Protein AF-A0A6A6Y871-F1 (afdb_monomer_lite)

Sequence (113 aa):
MLSKNILLSLAILATSTFAAPTARTDSYYWTVERFTSTCTAATCRYDFNVTGAVGPLNQPSFDAYGCDGESVPGVFEPCATLGIDVLGSVKIKELNLGDKANVFVEFSFEQWV

Radius of gyration: 26.62 Å; chains: 1; bounding box: 40×82×68 Å

pLDDT: mean 75.99, std 12.14, range [40.69, 91.31]

Structure (mmCIF, N/CA/C/O backbone):
data_AF-A0A6A6Y871-F1
#
_entry.id   AF-A0A6A6Y871-F1
#
loop_
_atom_site.group_PDB
_atom_site.id
_atom_site.type_symbol
_atom_site.label_atom_id
_atom_site.label_alt_id
_atom_site.label_comp_id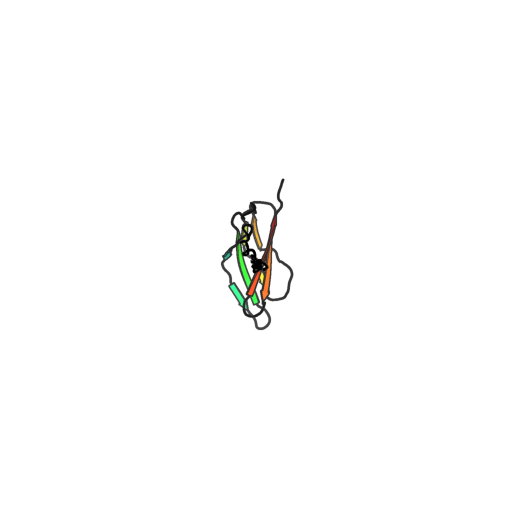
_atom_site.label_asym_id
_atom_site.label_entity_id
_atom_site.label_seq_id
_atom_site.pdbx_PDB_ins_code
_atom_site.Cartn_x
_atom_site.Cartn_y
_atom_site.Cartn_z
_atom_site.occupancy
_atom_site.B_iso_or_equiv
_atom_site.auth_seq_id
_atom_site.auth_comp_id
_atom_site.auth_asym_id
_atom_site.auth_atom_id
_atom_site.pdbx_PDB_model_num
ATOM 1 N N . MET A 1 1 ? 0.070 71.015 49.536 1.00 40.69 1 MET A N 1
ATOM 2 C CA . MET A 1 1 ? -0.322 71.248 48.130 1.00 40.69 1 MET A CA 1
ATOM 3 C C . MET A 1 1 ? -0.180 69.930 47.377 1.00 40.69 1 MET A C 1
ATOM 5 O O . MET A 1 1 ? 0.778 69.215 47.626 1.00 40.69 1 MET A O 1
ATOM 9 N N . LEU A 1 2 ? -1.221 69.618 46.604 1.00 43.91 2 LEU A N 1
ATOM 10 C CA . LEU A 1 2 ? -1.601 68.417 45.842 1.00 43.91 2 LEU A CA 1
ATOM 11 C C . LEU A 1 2 ? -0.659 67.195 45.702 1.00 43.91 2 LEU A C 1
ATOM 13 O O . LEU A 1 2 ? 0.444 67.263 45.171 1.00 43.91 2 LEU A O 1
ATOM 17 N N . SER A 1 3 ? -1.260 66.064 46.089 1.00 42.94 3 SER A N 1
ATOM 18 C CA . SER A 1 3 ? -1.054 64.657 45.719 1.00 42.94 3 SER A CA 1
ATOM 19 C C . SER A 1 3 ? -0.260 64.375 44.430 1.00 42.94 3 SER A C 1
ATOM 21 O O . SER A 1 3 ? -0.651 64.778 43.334 1.00 42.94 3 SER A O 1
ATOM 23 N N . LYS A 1 4 ? 0.820 63.593 44.567 1.00 51.53 4 LYS A N 1
ATOM 24 C CA . LYS A 1 4 ? 1.559 62.943 43.474 1.00 51.53 4 LYS A CA 1
ATOM 25 C C . LYS A 1 4 ? 0.718 61.773 42.949 1.00 51.53 4 LYS A C 1
ATOM 27 O O . LYS A 1 4 ? 0.693 60.703 43.552 1.00 51.53 4 LYS A O 1
ATOM 32 N N . ASN A 1 5 ? 0.016 61.990 41.842 1.00 53.25 5 ASN A N 1
ATOM 33 C CA . ASN A 1 5 ? -0.769 60.960 41.168 1.00 53.25 5 ASN A CA 1
ATOM 34 C C . ASN A 1 5 ? 0.158 59.866 40.612 1.00 53.25 5 ASN A C 1
ATOM 36 O O . ASN A 1 5 ? 0.931 60.102 39.685 1.00 53.25 5 ASN A O 1
ATOM 40 N N . ILE A 1 6 ? 0.086 58.675 41.205 1.00 59.56 6 ILE A N 1
ATOM 41 C CA . ILE A 1 6 ? 0.734 57.454 40.721 1.00 59.56 6 ILE A CA 1
ATOM 42 C C . ILE A 1 6 ? -0.117 56.928 39.560 1.00 59.56 6 ILE A C 1
ATOM 44 O O . ILE A 1 6 ? -1.214 56.416 39.770 1.00 59.56 6 ILE A O 1
ATOM 48 N N . LEU A 1 7 ? 0.370 57.084 38.329 1.00 54.59 7 LEU A N 1
ATOM 49 C CA . LEU A 1 7 ? -0.213 56.452 37.146 1.00 54.59 7 LEU A CA 1
ATOM 50 C C . LEU A 1 7 ? 0.330 55.023 37.051 1.00 54.59 7 LEU A C 1
ATOM 52 O O . LEU A 1 7 ? 1.458 54.801 36.616 1.00 54.59 7 LEU A O 1
ATOM 56 N N . LEU A 1 8 ? -0.467 54.059 37.510 1.00 54.41 8 LEU A N 1
ATOM 57 C CA . LEU A 1 8 ? -0.190 52.634 37.360 1.00 54.41 8 LEU A CA 1
ATOM 58 C C . LEU A 1 8 ? -0.674 52.195 35.967 1.00 54.41 8 LEU A C 1
ATOM 60 O O . LEU A 1 8 ? -1.852 51.910 35.764 1.00 54.41 8 LEU A O 1
ATOM 64 N N . SER A 1 9 ? 0.222 52.202 34.982 1.00 54.69 9 SER A N 1
ATOM 65 C CA . SER A 1 9 ? -0.079 51.734 33.626 1.00 54.69 9 SER A CA 1
ATOM 66 C C . SER A 1 9 ? -0.194 50.206 33.613 1.00 54.69 9 SER A C 1
ATOM 68 O O . SER A 1 9 ? 0.808 49.501 33.722 1.00 54.69 9 SER A O 1
ATOM 70 N N . LEU A 1 10 ? -1.419 49.691 33.486 1.00 53.59 10 LEU A N 1
ATOM 71 C CA . LEU A 1 10 ? -1.704 48.269 33.281 1.00 53.59 10 LEU A CA 1
ATOM 72 C C . LEU A 1 10 ? -1.265 47.863 31.862 1.00 53.59 10 LEU A C 1
ATOM 74 O O . LEU A 1 10 ? -1.969 48.112 30.885 1.00 53.59 10 LEU A O 1
ATOM 78 N N . ALA A 1 11 ? -0.090 47.247 31.739 1.00 60.06 11 ALA A N 1
ATOM 79 C CA . ALA A 1 11 ? 0.328 46.583 30.510 1.00 60.06 11 ALA A CA 1
ATOM 80 C C . ALA A 1 11 ? -0.380 45.222 30.416 1.00 60.06 11 ALA A C 1
ATOM 82 O O . ALA A 1 11 ? -0.011 44.267 31.097 1.00 60.06 11 ALA A O 1
ATOM 83 N N . ILE A 1 12 ? -1.425 45.141 29.593 1.00 61.88 12 ILE A N 1
ATOM 84 C CA . ILE A 1 12 ? -2.108 43.883 29.277 1.00 61.88 12 ILE A CA 1
ATOM 85 C C . ILE A 1 12 ? -1.212 43.127 28.287 1.00 61.88 12 ILE A C 1
ATOM 87 O O . ILE A 1 12 ? -1.181 43.451 27.100 1.00 61.88 12 ILE A O 1
ATOM 91 N N . LEU A 1 13 ? -0.447 42.144 28.771 1.00 56.78 13 LEU A N 1
ATOM 92 C CA . LEU A 1 13 ? 0.238 41.186 27.903 1.00 56.78 13 LEU A CA 1
ATOM 93 C C . LEU A 1 13 ? -0.825 40.312 27.226 1.00 56.78 13 LEU A C 1
ATOM 95 O O . LEU A 1 13 ? -1.386 39.410 27.844 1.00 56.78 13 LEU A O 1
ATOM 99 N N . ALA A 1 14 ? -1.095 40.569 25.949 1.00 61.25 14 ALA A N 1
ATOM 100 C CA . ALA A 1 14 ? -1.820 39.633 25.105 1.00 61.25 14 ALA A CA 1
ATOM 101 C C . ALA A 1 14 ? -0.895 38.444 24.801 1.00 61.25 14 ALA A C 1
ATOM 103 O O . ALA A 1 14 ? -0.091 38.489 23.873 1.00 61.25 14 ALA A O 1
ATOM 104 N N . THR A 1 15 ? -0.963 37.384 25.606 1.00 62.69 15 THR A N 1
ATOM 105 C CA . THR A 1 15 ? -0.325 36.109 25.264 1.00 62.69 15 THR A CA 1
ATOM 106 C C . THR A 1 15 ? -1.176 35.426 24.203 1.00 62.69 15 THR A C 1
ATOM 108 O O . THR A 1 15 ? -2.209 34.834 24.513 1.00 62.69 15 THR A O 1
ATOM 111 N N . SER A 1 16 ? -0.764 35.528 22.942 1.00 62.25 16 SER A N 1
ATOM 112 C CA . SER A 1 16 ? -1.294 34.707 21.858 1.00 62.25 16 SER A CA 1
ATOM 113 C C . SER A 1 16 ? -0.878 33.253 22.086 1.00 62.25 16 SER A C 1
ATOM 115 O O . SER A 1 16 ? 0.214 32.822 21.723 1.00 62.25 16 SER A O 1
ATOM 117 N N . THR A 1 17 ? -1.748 32.482 22.730 1.00 61.72 17 THR A N 1
ATOM 118 C CA . THR A 1 17 ? -1.625 31.028 22.807 1.00 61.72 17 THR A CA 1
ATOM 119 C C . THR A 1 17 ? -1.959 30.441 21.441 1.00 61.72 17 THR A C 1
ATOM 121 O O . THR A 1 17 ? -3.121 30.270 21.079 1.00 61.72 17 THR A O 1
ATOM 124 N N . PHE A 1 18 ? -0.927 30.138 20.655 1.00 66.38 18 PHE A N 1
ATOM 125 C CA . PHE A 1 18 ? -1.084 29.272 19.492 1.00 66.38 18 PHE A CA 1
ATOM 126 C C . PHE A 1 18 ? -1.484 27.883 19.993 1.00 66.38 18 PHE A C 1
ATOM 128 O O . PHE A 1 18 ? -0.767 27.276 20.791 1.00 66.38 18 PHE A O 1
ATOM 135 N N . ALA A 1 19 ? -2.649 27.397 19.567 1.00 67.75 19 ALA A N 1
ATOM 136 C CA . ALA A 1 19 ? -3.057 26.029 19.841 1.00 67.75 19 ALA A CA 1
ATOM 137 C C . ALA A 1 19 ? -2.022 25.076 19.226 1.00 67.75 19 ALA A C 1
ATOM 139 O O . ALA A 1 19 ? -1.695 25.187 18.042 1.00 67.75 19 ALA A O 1
ATOM 140 N N . ALA A 1 20 ? -1.487 24.161 20.034 1.00 71.38 20 ALA A N 1
ATOM 141 C CA . ALA A 1 20 ? -0.612 23.115 19.529 1.00 71.38 20 ALA A CA 1
ATOM 142 C C . ALA A 1 20 ? -1.404 22.220 18.557 1.00 71.38 20 ALA A C 1
ATOM 144 O O . ALA A 1 20 ? -2.574 21.921 18.828 1.00 71.38 20 ALA A O 1
ATOM 145 N N . PRO A 1 21 ? -0.804 21.784 17.434 1.00 64.81 21 PRO A N 1
ATOM 146 C CA . PRO A 1 21 ? -1.465 20.863 16.523 1.00 64.81 21 PRO A CA 1
ATOM 147 C C . PRO A 1 21 ? -1.864 19.599 17.290 1.00 64.81 21 PRO A C 1
ATOM 149 O O . PRO A 1 21 ? -1.034 18.943 17.918 1.00 64.81 21 PRO A O 1
ATOM 152 N N . THR A 1 22 ? -3.156 19.283 17.273 1.00 66.88 22 THR A N 1
ATOM 153 C CA . THR A 1 22 ? -3.672 18.046 17.861 1.00 66.88 22 THR A CA 1
ATOM 154 C C . THR A 1 22 ? -3.379 16.909 16.889 1.00 66.88 22 THR A C 1
ATOM 156 O O . THR A 1 22 ? -3.666 17.028 15.698 1.00 66.88 22 THR A O 1
ATOM 159 N N . ALA A 1 23 ? -2.783 15.818 17.372 1.00 64.81 23 ALA A N 1
ATOM 160 C CA . ALA A 1 23 ? -2.567 14.633 16.550 1.00 64.81 23 ALA A CA 1
ATOM 161 C C . ALA A 1 23 ? -3.923 14.088 16.066 1.00 64.81 23 ALA A C 1
ATOM 163 O O . ALA A 1 23 ? -4.832 13.897 16.873 1.00 64.81 23 ALA A O 1
ATOM 164 N N . ARG A 1 24 ? -4.063 13.838 14.756 1.00 64.19 24 ARG A N 1
ATOM 165 C CA . ARG A 1 24 ? -5.250 13.177 14.191 1.00 64.19 24 ARG A CA 1
ATOM 166 C C . ARG A 1 24 ? -5.338 11.754 14.731 1.00 64.19 24 ARG A C 1
ATOM 168 O O . ARG A 1 24 ? -4.583 10.879 14.303 1.00 64.19 24 ARG A O 1
ATOM 175 N N . THR A 1 25 ? -6.263 11.522 15.655 1.00 67.69 25 THR A N 1
ATOM 176 C CA . THR A 1 25 ? -6.563 10.191 16.204 1.00 67.69 25 THR A CA 1
ATOM 177 C C . THR A 1 25 ? -7.320 9.299 15.217 1.00 67.69 25 THR A C 1
ATOM 179 O O . THR A 1 25 ? -7.492 8.116 15.474 1.00 67.69 25 THR A O 1
ATOM 182 N N . ASP A 1 26 ? -7.764 9.849 14.088 1.00 78.38 26 ASP A N 1
ATOM 183 C CA . ASP A 1 26 ? -8.485 9.170 13.008 1.00 78.38 26 ASP A CA 1
ATOM 184 C C . ASP A 1 26 ? 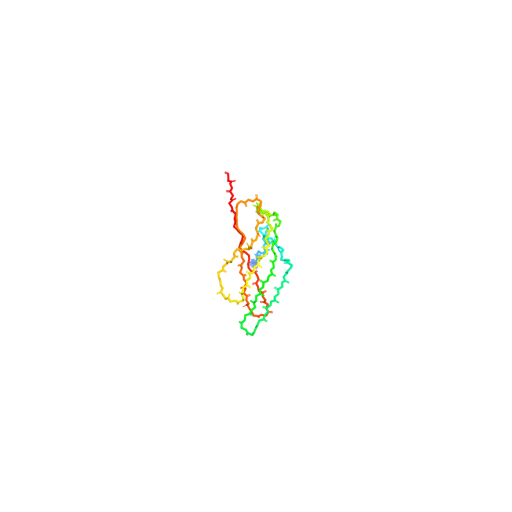-7.570 8.723 11.854 1.00 78.38 26 ASP A C 1
ATOM 186 O O . ASP A 1 26 ? -8.054 8.304 10.803 1.00 78.38 26 ASP A O 1
ATOM 190 N N . SER A 1 27 ? -6.247 8.809 12.027 1.00 82.88 27 SER A N 1
ATOM 191 C CA . SER A 1 27 ? -5.289 8.368 11.011 1.00 82.88 27 SER A CA 1
ATOM 192 C C . SER A 1 27 ? -5.348 6.847 10.854 1.00 82.88 27 SER A C 1
ATOM 194 O O . SER A 1 27 ? -5.034 6.112 11.790 1.00 82.88 27 SER A O 1
ATOM 196 N N . TYR A 1 28 ? -5.743 6.375 9.671 1.00 83.94 28 TYR A N 1
ATOM 197 C CA . TYR A 1 28 ? -5.783 4.953 9.350 1.00 83.94 28 TYR A CA 1
ATOM 198 C C . TYR A 1 28 ? -4.487 4.524 8.653 1.00 83.94 28 TYR A C 1
ATOM 200 O O . TYR A 1 28 ? -4.147 5.046 7.590 1.00 83.94 28 TYR A O 1
ATOM 208 N N . TYR A 1 29 ? -3.760 3.592 9.270 1.00 87.00 29 TYR A N 1
ATOM 209 C CA . TYR A 1 29 ? -2.481 3.088 8.774 1.00 87.00 29 TYR A CA 1
ATOM 210 C C . TYR A 1 29 ? -2.647 1.720 8.112 1.00 87.00 29 TYR A C 1
ATOM 212 O O . TYR A 1 29 ? -3.388 0.867 8.594 1.00 87.00 29 TYR A O 1
ATOM 220 N N . TRP A 1 30 ? -1.904 1.518 7.032 1.00 88.69 30 TRP A N 1
ATOM 221 C CA . TRP A 1 30 ? -1.828 0.287 6.252 1.00 88.69 30 TRP A CA 1
ATOM 222 C C . TRP A 1 30 ? -0.361 -0.031 5.959 1.00 88.69 30 TRP A C 1
ATOM 224 O O . TRP A 1 30 ? 0.512 0.836 6.060 1.00 88.69 30 TRP A O 1
ATOM 234 N N . THR A 1 31 ? -0.094 -1.283 5.612 1.00 90.81 31 THR A N 1
ATOM 235 C CA . THR A 1 31 ? 1.245 -1.801 5.340 1.00 90.81 31 THR A CA 1
ATOM 236 C C . THR A 1 31 ? 1.374 -2.128 3.862 1.00 90.81 31 THR A C 1
ATOM 238 O O . THR A 1 31 ? 0.473 -2.724 3.276 1.00 90.81 31 THR A O 1
ATOM 241 N N . VAL A 1 32 ? 2.507 -1.751 3.266 1.00 88.25 32 VAL A N 1
ATOM 242 C CA . VAL A 1 32 ? 2.906 -2.205 1.930 1.00 88.25 32 VAL A CA 1
ATOM 243 C C . VAL A 1 32 ? 3.937 -3.300 2.076 1.00 88.25 32 VAL A C 1
ATOM 245 O O . VAL A 1 32 ? 4.969 -3.109 2.719 1.00 88.25 32 VAL A O 1
ATOM 248 N N . GLU A 1 33 ? 3.680 -4.428 1.435 1.00 90.81 33 GLU A N 1
ATOM 249 C CA . GLU A 1 33 ? 4.551 -5.591 1.487 1.00 90.81 33 GLU A CA 1
ATOM 250 C C . GLU A 1 33 ? 4.914 -6.071 0.089 1.00 90.81 33 GLU A C 1
ATOM 252 O O . GLU A 1 33 ? 4.202 -5.828 -0.884 1.00 90.81 33 GLU A O 1
ATOM 257 N N . ARG A 1 34 ? 6.034 -6.800 0.006 1.00 89.00 34 ARG A N 1
ATOM 258 C CA . ARG A 1 34 ? 6.513 -7.442 -1.230 1.00 89.00 34 ARG A CA 1
ATOM 259 C C . ARG A 1 34 ? 6.620 -6.482 -2.419 1.00 89.00 34 ARG A C 1
ATOM 261 O O . ARG A 1 34 ? 6.420 -6.893 -3.555 1.00 89.00 34 ARG A O 1
ATOM 268 N N . PHE A 1 35 ? 6.954 -5.224 -2.144 1.00 86.56 35 PHE A N 1
ATOM 269 C CA . PHE A 1 35 ? 7.143 -4.217 -3.175 1.00 86.56 35 PHE A CA 1
ATOM 270 C C . PHE A 1 35 ? 8.308 -4.590 -4.092 1.00 86.56 35 PHE A C 1
ATOM 272 O O . PHE A 1 35 ? 9.437 -4.788 -3.636 1.00 86.56 35 PHE A O 1
ATOM 279 N N . THR A 1 36 ? 8.030 -4.641 -5.387 1.00 86.94 36 THR A N 1
ATOM 280 C CA . THR A 1 36 ? 9.019 -4.799 -6.449 1.00 86.94 36 THR A CA 1
ATOM 281 C C . THR A 1 36 ? 8.785 -3.754 -7.528 1.00 86.94 36 THR A C 1
ATOM 283 O O . THR A 1 36 ? 7.668 -3.273 -7.712 1.00 86.94 36 THR A O 1
ATOM 286 N N . SER A 1 37 ? 9.857 -3.374 -8.219 1.00 84.69 37 SER A N 1
ATOM 287 C CA . SER A 1 37 ? 9.800 -2.426 -9.323 1.00 84.69 37 SER A CA 1
ATOM 288 C C . SER A 1 37 ? 10.621 -2.927 -10.504 1.00 84.69 37 SER A C 1
ATOM 290 O O . SER A 1 37 ? 11.755 -3.385 -10.355 1.00 84.69 37 SER A O 1
ATOM 292 N N . THR A 1 38 ? 10.043 -2.818 -11.695 1.00 86.25 38 THR A N 1
ATOM 293 C CA . THR A 1 38 ? 10.702 -3.107 -12.967 1.00 86.25 38 THR A CA 1
ATOM 294 C C . THR A 1 38 ? 10.646 -1.860 -13.833 1.00 86.25 38 THR A C 1
ATOM 296 O O . THR A 1 38 ? 9.595 -1.497 -14.357 1.00 86.25 38 THR A O 1
ATOM 299 N N . CYS A 1 39 ? 11.788 -1.192 -13.981 1.00 83.06 39 CYS A N 1
ATOM 300 C CA . CYS A 1 39 ? 11.896 0.059 -14.722 1.00 83.06 39 CYS A CA 1
ATOM 301 C C . CYS A 1 39 ? 12.549 -0.127 -16.092 1.00 83.06 39 CYS A C 1
ATOM 303 O O . CYS A 1 39 ? 13.565 -0.804 -16.240 1.00 83.06 39 CYS A O 1
ATOM 305 N N . THR A 1 40 ? 11.980 0.545 -17.084 1.00 84.25 40 THR A N 1
ATOM 306 C CA . THR A 1 40 ? 12.561 0.790 -18.405 1.00 84.25 40 THR A CA 1
ATOM 307 C C . THR A 1 40 ? 12.972 2.260 -18.517 1.00 84.25 40 THR A C 1
ATOM 309 O O . THR A 1 40 ? 12.735 3.053 -17.610 1.00 84.25 40 THR A O 1
ATOM 312 N N . ALA A 1 41 ? 13.552 2.658 -19.653 1.00 79.38 41 ALA A N 1
ATOM 313 C CA . ALA A 1 41 ? 13.885 4.060 -19.913 1.00 79.38 41 ALA A CA 1
ATOM 314 C C . ALA A 1 41 ? 12.658 4.998 -19.969 1.00 79.38 41 ALA A C 1
ATOM 316 O O . ALA A 1 41 ? 12.832 6.210 -19.884 1.00 79.38 41 ALA A O 1
ATOM 317 N N . ALA A 1 42 ? 11.443 4.459 -20.138 1.00 77.88 42 ALA A N 1
ATOM 318 C CA . ALA A 1 42 ? 10.221 5.245 -20.324 1.00 77.88 42 ALA A CA 1
ATOM 319 C C . ALA A 1 42 ? 9.221 5.129 -19.162 1.00 77.88 42 ALA A C 1
ATOM 321 O O . ALA A 1 42 ? 8.491 6.078 -18.899 1.00 77.88 42 ALA A O 1
ATOM 322 N N . THR A 1 43 ? 9.164 3.979 -18.488 1.00 77.50 43 THR A N 1
ATOM 323 C CA . THR A 1 43 ? 8.197 3.714 -17.412 1.00 77.50 43 THR A CA 1
ATOM 324 C C . THR A 1 43 ? 8.733 2.681 -16.429 1.00 77.50 43 THR A C 1
ATOM 326 O O . THR A 1 43 ? 9.539 1.822 -16.798 1.00 77.50 43 THR A O 1
ATOM 329 N N . CYS A 1 44 ? 8.250 2.742 -15.199 1.00 80.31 44 CYS A N 1
ATOM 330 C CA . CYS A 1 44 ? 8.362 1.715 -14.185 1.00 80.31 44 CYS A CA 1
ATOM 331 C C . CYS A 1 44 ? 7.011 1.038 -13.970 1.00 80.31 44 CYS A C 1
ATOM 333 O O . CYS A 1 44 ? 5.983 1.709 -13.876 1.00 80.31 44 CYS A O 1
ATOM 335 N N . ARG A 1 45 ? 7.052 -0.288 -13.861 1.00 80.06 45 ARG A N 1
ATOM 336 C CA . ARG A 1 45 ? 5.963 -1.114 -13.351 1.00 80.06 45 ARG A CA 1
ATOM 337 C C . ARG A 1 45 ? 6.276 -1.522 -11.922 1.00 80.06 45 ARG A C 1
ATOM 339 O O . ARG A 1 45 ? 7.433 -1.821 -11.615 1.00 80.06 45 ARG A O 1
ATOM 346 N N . TYR A 1 46 ? 5.258 -1.542 -11.081 1.00 82.38 46 TYR A N 1
ATOM 347 C CA . TYR A 1 46 ? 5.381 -1.876 -9.672 1.00 82.38 46 TYR A CA 1
ATOM 348 C C . TYR A 1 46 ? 4.395 -2.961 -9.310 1.00 82.38 46 TYR A C 1
ATOM 350 O O . TYR A 1 46 ? 3.254 -2.909 -9.753 1.00 82.38 46 TYR A O 1
ATOM 358 N N . ASP A 1 47 ? 4.831 -3.877 -8.458 1.00 85.56 47 ASP A N 1
ATOM 359 C CA . ASP A 1 47 ? 4.007 -4.958 -7.935 1.00 85.56 47 ASP A CA 1
ATOM 360 C C . ASP A 1 47 ? 4.173 -4.991 -6.420 1.00 85.56 47 ASP A C 1
ATOM 362 O O . ASP A 1 47 ? 5.297 -4.974 -5.907 1.00 85.56 47 ASP A O 1
ATOM 366 N N . PHE A 1 48 ? 3.062 -5.005 -5.694 1.00 88.19 48 PHE A N 1
ATOM 367 C CA . PHE A 1 48 ? 3.059 -5.001 -4.237 1.00 88.19 48 PHE A CA 1
ATOM 368 C C . PHE A 1 48 ? 1.760 -5.580 -3.676 1.00 88.19 48 PHE A C 1
ATOM 370 O O . PHE A 1 48 ? 0.795 -5.852 -4.389 1.00 88.19 48 PHE A O 1
ATOM 377 N N . ASN A 1 49 ? 1.747 -5.765 -2.362 1.00 90.94 49 ASN A N 1
ATOM 378 C CA . ASN A 1 49 ? 0.564 -6.115 -1.595 1.00 90.94 49 ASN A CA 1
ATOM 379 C C . ASN A 1 49 ? 0.274 -5.011 -0.582 1.00 90.94 49 ASN A C 1
ATOM 381 O O . ASN A 1 49 ? 1.198 -4.338 -0.114 1.00 90.94 49 ASN A O 1
ATOM 385 N N . VAL A 1 50 ? -0.995 -4.858 -0.218 1.00 90.00 50 VAL A N 1
ATOM 386 C CA . VAL A 1 50 ? -1.428 -3.891 0.791 1.00 90.00 50 VAL A CA 1
ATOM 387 C C . VAL A 1 50 ? -2.280 -4.586 1.835 1.00 90.00 50 VAL A C 1
ATOM 389 O O . VAL A 1 50 ? -3.246 -5.256 1.485 1.00 90.00 50 VAL A O 1
ATOM 392 N N . THR A 1 51 ? -1.957 -4.395 3.108 1.00 91.31 51 THR A N 1
ATOM 393 C CA . THR A 1 51 ? -2.753 -4.925 4.219 1.00 91.31 51 THR A CA 1
ATOM 394 C C . THR A 1 51 ? -3.140 -3.807 5.180 1.00 91.31 51 THR A C 1
ATOM 396 O O . THR A 1 51 ? -2.360 -2.890 5.449 1.00 91.31 51 THR A O 1
ATOM 399 N N . GLY A 1 52 ? -4.366 -3.853 5.688 1.00 89.81 52 GLY A N 1
ATOM 400 C CA . GLY A 1 52 ? -4.894 -2.917 6.676 1.00 89.81 52 GLY A CA 1
ATOM 401 C C . GLY A 1 52 ? -5.527 -3.678 7.833 1.00 89.81 52 GLY A C 1
ATOM 402 O O . GLY A 1 52 ? -6.338 -4.574 7.618 1.00 89.81 52 GLY A O 1
ATOM 403 N N . ALA A 1 53 ? -5.155 -3.332 9.066 1.00 90.81 53 ALA A N 1
ATOM 404 C CA . ALA A 1 53 ? -5.844 -3.822 10.263 1.00 90.81 53 ALA A CA 1
ATOM 405 C C . ALA A 1 53 ? -7.159 -3.055 10.479 1.00 90.81 53 ALA A C 1
ATOM 407 O O . ALA A 1 53 ? -7.430 -2.096 9.776 1.00 90.81 53 ALA A O 1
ATOM 408 N N . VAL A 1 54 ? -7.970 -3.408 11.477 1.00 90.00 54 VAL A N 1
ATOM 409 C CA . VAL A 1 54 ? -9.158 -2.598 11.807 1.00 90.00 54 VAL A CA 1
ATOM 410 C C . VAL A 1 54 ? -8.749 -1.155 12.135 1.00 90.00 54 VAL A C 1
ATOM 412 O O . VAL A 1 54 ? -7.867 -0.916 12.964 1.00 90.00 54 VAL A O 1
ATOM 415 N N . GLY A 1 55 ? -9.383 -0.193 11.464 1.00 88.12 55 GLY A N 1
ATOM 416 C CA . GLY A 1 55 ? -9.057 1.224 11.590 1.00 88.12 55 GLY A CA 1
ATOM 417 C C . GLY A 1 55 ? -9.647 1.891 12.842 1.00 88.12 55 GLY A C 1
ATOM 418 O O . GLY A 1 55 ? -10.550 1.351 13.484 1.00 88.12 55 GLY A O 1
ATOM 419 N N . PRO A 1 56 ? -9.181 3.106 13.192 1.00 87.94 56 PRO A N 1
ATOM 420 C CA . PRO A 1 56 ? -9.588 3.811 14.413 1.00 87.94 56 PRO A CA 1
ATOM 421 C C . PRO A 1 56 ? -11.071 4.219 14.450 1.00 87.94 56 PRO A C 1
ATOM 423 O O . PRO A 1 56 ? -11.582 4.560 15.514 1.00 87.94 56 PRO A O 1
ATOM 426 N N . LEU A 1 57 ? -11.768 4.192 13.311 1.00 87.19 57 LEU A N 1
ATOM 427 C CA . LEU A 1 57 ? -13.205 4.457 13.191 1.00 87.19 57 LEU A CA 1
ATOM 428 C C . LEU A 1 57 ? -13.983 3.183 12.816 1.00 87.19 57 LEU A C 1
ATOM 430 O O . LEU A 1 57 ? -15.024 3.266 12.166 1.00 87.19 57 LEU A O 1
ATOM 434 N N . ASN A 1 58 ? -13.473 2.009 13.207 1.00 85.56 58 ASN A N 1
ATOM 435 C CA . ASN A 1 58 ? -14.023 0.694 12.862 1.00 85.56 58 ASN A CA 1
ATOM 436 C C . ASN A 1 58 ? -14.066 0.430 11.349 1.00 85.56 58 ASN A C 1
ATOM 438 O O . ASN A 1 58 ? -14.957 -0.262 10.854 1.00 85.56 58 ASN A O 1
ATOM 442 N N . GLN A 1 59 ? -13.113 0.989 10.598 1.00 88.62 59 GLN A N 1
ATOM 443 C CA . GLN A 1 59 ? -12.901 0.554 9.223 1.00 88.62 59 GLN A CA 1
ATOM 444 C C . GLN A 1 59 ? -12.500 -0.931 9.230 1.00 88.62 59 GLN A C 1
ATOM 446 O O . GLN A 1 59 ? -11.711 -1.326 10.091 1.00 88.62 59 GLN A O 1
ATOM 451 N N . PRO A 1 60 ? -13.019 -1.748 8.304 1.00 87.44 60 PRO A N 1
ATOM 452 C CA . PRO A 1 60 ? -12.720 -3.170 8.267 1.00 87.44 60 PRO A CA 1
ATOM 453 C C . PRO A 1 60 ? -11.258 -3.419 7.905 1.00 87.44 60 PRO A C 1
ATOM 455 O O . PRO A 1 60 ? -10.642 -2.628 7.179 1.00 87.44 60 PRO A O 1
ATOM 458 N N . SER A 1 61 ? -10.728 -4.539 8.394 1.00 90.25 61 SER A N 1
ATOM 459 C CA . SER A 1 61 ? -9.458 -5.064 7.910 1.00 90.25 61 SER A CA 1
ATOM 460 C C . SER A 1 61 ? -9.569 -5.494 6.451 1.00 90.25 61 SER A C 1
ATOM 462 O O . SER A 1 61 ? -10.648 -5.834 5.949 1.00 90.25 61 SER A O 1
ATOM 464 N N . PHE A 1 62 ? -8.433 -5.456 5.764 1.00 89.00 62 PHE A N 1
ATOM 465 C CA . PHE A 1 62 ? -8.328 -5.945 4.403 1.00 89.00 62 PHE A CA 1
ATOM 466 C C . PHE A 1 62 ? -6.928 -6.467 4.090 1.00 89.00 62 PHE A C 1
ATOM 468 O O . PHE A 1 62 ? -5.927 -5.957 4.592 1.00 89.00 62 PHE A O 1
ATOM 475 N N . ASP A 1 63 ? -6.883 -7.412 3.162 1.00 90.31 63 ASP A N 1
ATOM 476 C CA . ASP A 1 63 ? -5.699 -7.908 2.486 1.00 90.31 63 ASP A CA 1
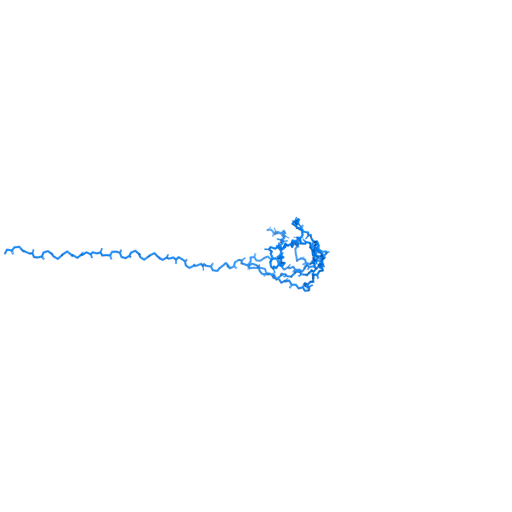ATOM 477 C C . ASP A 1 63 ? -5.906 -7.768 0.974 1.00 90.31 63 ASP A C 1
ATOM 479 O O . ASP A 1 63 ? -6.844 -8.322 0.400 1.00 90.31 63 ASP A O 1
ATOM 483 N N . ALA A 1 64 ? -5.034 -7.023 0.307 1.00 89.25 64 ALA A N 1
ATOM 484 C CA . ALA A 1 64 ? -5.060 -6.825 -1.134 1.00 89.25 64 ALA A CA 1
ATOM 485 C C . ALA A 1 64 ? -3.765 -7.354 -1.759 1.00 89.25 64 ALA A C 1
ATOM 487 O O . ALA A 1 64 ? -2.662 -6.933 -1.397 1.00 89.25 64 ALA A O 1
ATOM 488 N N . TYR A 1 65 ? -3.905 -8.287 -2.701 1.00 89.31 65 TYR A N 1
ATOM 489 C CA . TYR A 1 65 ? -2.788 -8.963 -3.359 1.00 89.31 65 TYR A CA 1
ATOM 490 C C . TYR A 1 65 ? -2.794 -8.738 -4.863 1.00 89.31 65 TYR A C 1
ATOM 492 O O . TYR A 1 65 ? -3.854 -8.582 -5.474 1.00 89.31 65 TYR A O 1
ATOM 500 N N . GLY A 1 66 ? -1.599 -8.788 -5.456 1.00 83.56 66 GLY A N 1
ATOM 501 C CA . GLY A 1 66 ? -1.431 -8.543 -6.887 1.00 83.56 66 GLY A CA 1
ATOM 502 C C . GLY A 1 66 ? -1.890 -7.135 -7.242 1.00 83.56 66 GLY A C 1
ATOM 503 O O . GLY A 1 66 ? -2.673 -6.957 -8.168 1.00 83.56 66 GLY A O 1
ATOM 504 N N . CYS A 1 67 ? -1.495 -6.164 -6.420 1.00 85.38 67 CYS A N 1
ATOM 505 C CA . CYS A 1 67 ? -1.664 -4.762 -6.734 1.00 85.38 67 CYS A CA 1
ATOM 506 C C . CYS A 1 67 ? -0.527 -4.372 -7.676 1.00 85.38 67 CYS A C 1
ATOM 508 O O . CYS A 1 67 ? 0.641 -4.516 -7.303 1.00 85.38 67 CYS A O 1
ATOM 510 N N . ASP A 1 68 ? -0.859 -3.879 -8.863 1.00 80.75 68 ASP A N 1
ATOM 511 C CA . ASP A 1 68 ? 0.127 -3.368 -9.801 1.00 80.75 68 ASP A CA 1
ATOM 512 C C . ASP A 1 68 ? -0.217 -1.967 -10.295 1.00 80.75 68 ASP A C 1
ATOM 514 O O . ASP A 1 68 ? -1.370 -1.542 -10.288 1.00 80.75 68 ASP A O 1
ATOM 518 N N . GLY A 1 69 ? 0.822 -1.210 -10.631 1.00 74.94 69 GLY A N 1
ATOM 519 C CA . GLY A 1 69 ? 0.691 0.157 -11.113 1.00 74.94 69 GLY A CA 1
ATOM 520 C C . GLY A 1 69 ? 1.850 0.547 -12.016 1.00 74.94 69 GLY A C 1
ATOM 521 O O . GLY A 1 69 ? 2.931 -0.049 -11.970 1.00 7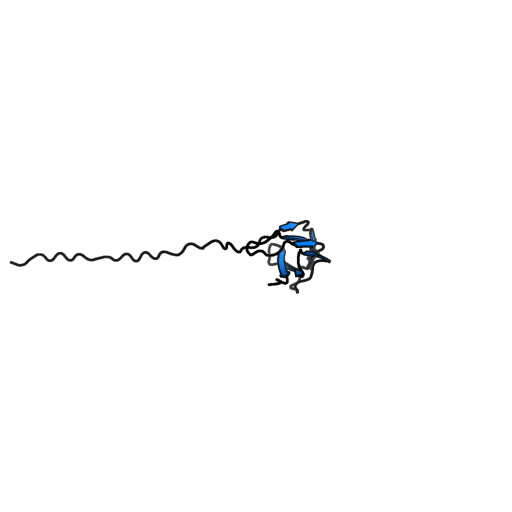4.94 69 GLY A O 1
ATOM 522 N N . GLU A 1 70 ? 1.624 1.565 -12.837 1.00 70.31 70 GLU A N 1
ATOM 523 C CA . GLU A 1 70 ? 2.641 2.144 -13.708 1.00 70.31 70 GLU A CA 1
ATOM 524 C C . GLU A 1 70 ? 2.920 3.594 -13.315 1.00 70.31 70 GLU A C 1
ATOM 526 O O . GLU A 1 70 ? 2.008 4.339 -12.967 1.00 70.31 70 GLU A O 1
ATOM 531 N N . SER A 1 71 ? 4.171 4.032 -13.477 1.00 65.31 71 SER A N 1
ATOM 532 C CA . SER A 1 71 ? 4.616 5.405 -13.166 1.00 65.31 71 SER A CA 1
ATOM 533 C C . SER A 1 71 ? 3.989 6.520 -14.024 1.00 65.31 71 SER A C 1
ATOM 535 O O . SER A 1 71 ? 4.385 7.685 -13.930 1.00 65.31 71 SER A O 1
ATOM 537 N N . VAL A 1 72 ? 3.031 6.179 -14.885 1.00 66.12 72 VAL A N 1
ATOM 538 C CA . VAL A 1 72 ? 2.299 7.112 -15.742 1.00 66.12 72 VAL A CA 1
ATOM 539 C C . VAL A 1 72 ? 1.136 7.706 -14.933 1.00 66.12 72 VAL A C 1
ATOM 541 O O . VAL A 1 72 ? 0.456 6.969 -14.225 1.00 66.12 72 VAL A O 1
ATOM 544 N N . PRO A 1 73 ? 0.850 9.021 -15.008 1.00 59.66 73 PRO A N 1
ATOM 545 C CA . PRO A 1 73 ? -0.290 9.604 -14.304 1.00 59.66 73 PRO A CA 1
ATOM 546 C C . PRO A 1 73 ? -1.609 8.967 -14.765 1.00 59.66 73 PRO A C 1
ATOM 548 O O . PRO A 1 73 ? -2.104 9.264 -15.851 1.00 59.66 73 PRO A O 1
ATOM 551 N N . GLY A 1 74 ? -2.158 8.085 -13.927 1.00 65.00 74 GLY A N 1
ATOM 552 C CA . GLY A 1 74 ? -3.286 7.223 -14.276 1.00 65.00 74 GLY A CA 1
ATOM 553 C C . GLY A 1 74 ? -4.453 7.234 -13.288 1.00 65.00 74 GLY A C 1
ATOM 554 O O . GLY A 1 74 ? -4.524 8.038 -12.350 1.00 65.00 74 GLY A O 1
ATOM 555 N N . VAL A 1 75 ? -5.397 6.334 -13.557 1.00 74.94 75 VAL A N 1
ATOM 556 C CA . VAL A 1 75 ? -6.595 6.058 -12.753 1.00 74.94 75 VAL A CA 1
ATOM 557 C C . VAL A 1 75 ? -6.233 5.057 -11.651 1.00 74.94 75 VAL A C 1
ATOM 559 O O . VAL A 1 75 ? -5.249 4.338 -11.764 1.00 74.94 75 VAL A O 1
ATOM 562 N N . PHE A 1 76 ? -7.001 5.035 -10.564 1.00 81.62 76 PHE A N 1
ATOM 563 C CA . PHE A 1 76 ? -6.878 3.988 -9.554 1.00 81.62 76 PHE A CA 1
ATOM 564 C C . PHE A 1 76 ? -7.307 2.629 -10.122 1.00 81.62 76 PHE A C 1
ATOM 566 O O . PHE A 1 76 ? -8.433 2.500 -10.610 1.00 81.62 76 PHE A O 1
ATOM 573 N N . GLU A 1 77 ? -6.450 1.620 -10.001 1.00 81.38 77 GLU A N 1
ATOM 574 C CA . GLU A 1 77 ? -6.696 0.264 -10.500 1.00 81.38 77 GLU A CA 1
ATOM 575 C C . GLU A 1 77 ? -6.939 -0.713 -9.341 1.00 81.38 77 GLU A C 1
ATOM 577 O O . GLU A 1 77 ? -6.311 -0.587 -8.286 1.00 81.38 77 GLU A O 1
ATOM 582 N N . PRO A 1 78 ? -7.895 -1.652 -9.473 1.00 82.00 78 PRO A N 1
ATOM 583 C CA . PRO A 1 78 ? -8.167 -2.631 -8.428 1.00 82.00 78 PRO A CA 1
ATOM 584 C C . PRO A 1 78 ? -7.032 -3.654 -8.328 1.00 82.00 78 PRO A C 1
ATOM 586 O O . PRO A 1 78 ? -6.522 -4.117 -9.344 1.00 82.00 78 PRO A O 1
ATOM 589 N N . CYS A 1 79 ? -6.695 -4.076 -7.110 1.00 85.00 79 CYS A N 1
ATOM 590 C CA . CYS A 1 79 ? -5.783 -5.208 -6.931 1.00 85.00 79 CYS A CA 1
ATOM 591 C C . CYS A 1 79 ? -6.432 -6.525 -7.395 1.00 85.00 79 CYS A C 1
ATOM 593 O O . CYS A 1 79 ? -7.649 -6.700 -7.286 1.00 85.00 79 CYS A O 1
ATOM 595 N N . ALA A 1 80 ? -5.620 -7.475 -7.864 1.00 76.94 80 ALA A N 1
ATOM 596 C CA . ALA A 1 80 ? -6.092 -8.738 -8.436 1.00 76.94 80 ALA A CA 1
ATOM 597 C C . ALA A 1 80 ? -6.871 -9.631 -7.451 1.00 76.94 80 ALA A C 1
ATOM 599 O O . ALA A 1 80 ? -7.733 -10.410 -7.858 1.00 76.94 80 ALA A O 1
ATOM 600 N N . THR A 1 81 ? -6.562 -9.574 -6.156 1.00 79.12 81 THR A N 1
ATOM 601 C CA . THR A 1 81 ? -7.284 -10.319 -5.116 1.00 79.12 81 THR A CA 1
ATOM 602 C C . THR A 1 81 ? -7.559 -9.420 -3.926 1.00 79.12 81 THR A C 1
ATOM 604 O O . THR A 1 81 ? -6.659 -8.737 -3.443 1.00 79.12 81 THR A O 1
ATOM 607 N N . LEU A 1 82 ? -8.801 -9.457 -3.443 1.00 76.00 82 LEU A N 1
ATOM 608 C CA . LEU A 1 82 ? -9.273 -8.688 -2.297 1.00 76.00 82 LEU A CA 1
ATOM 609 C C . LEU A 1 82 ? -9.845 -9.640 -1.243 1.00 76.00 82 LEU A C 1
ATOM 611 O O . LEU A 1 82 ? -10.889 -10.254 -1.458 1.00 76.00 82 LEU A O 1
ATOM 615 N N . GLY A 1 83 ? -9.162 -9.752 -0.109 1.00 76.06 83 GLY A N 1
ATOM 616 C CA . GLY A 1 83 ? -9.728 -10.239 1.142 1.00 76.06 83 GLY A CA 1
ATOM 617 C C . GLY A 1 83 ? -10.213 -9.038 1.937 1.00 76.06 83 GLY A C 1
ATOM 618 O O . GLY A 1 83 ? -9.413 -8.363 2.567 1.00 76.06 83 GLY A O 1
ATOM 619 N N . ILE A 1 84 ? -11.501 -8.717 1.868 1.00 75.12 84 ILE A N 1
ATOM 620 C CA . ILE A 1 84 ? -12.102 -7.658 2.687 1.00 75.12 84 ILE A CA 1
ATOM 621 C C . ILE A 1 84 ? -13.183 -8.321 3.532 1.00 75.12 84 ILE A C 1
ATOM 623 O O . ILE A 1 84 ? -13.974 -9.109 3.013 1.00 75.12 84 ILE A O 1
ATOM 627 N N . ASP A 1 85 ? -13.233 -7.990 4.821 1.00 77.56 85 ASP A N 1
ATOM 628 C CA . ASP A 1 85 ? -14.218 -8.565 5.750 1.00 77.56 85 ASP A CA 1
ATOM 629 C C . ASP A 1 85 ? -15.666 -8.129 5.449 1.00 77.56 85 ASP A C 1
ATOM 631 O O . ASP A 1 85 ? -16.626 -8.698 5.970 1.00 77.56 85 ASP A O 1
ATOM 635 N N . VAL A 1 86 ? -15.834 -7.117 4.594 1.00 70.44 86 VAL A N 1
ATOM 636 C CA . VAL A 1 86 ? -17.114 -6.589 4.107 1.00 70.44 86 VAL A CA 1
ATOM 637 C C . VAL A 1 86 ? -17.058 -6.353 2.594 1.00 70.44 86 VAL A C 1
ATOM 639 O O . VAL A 1 86 ? -15.985 -6.344 1.992 1.00 70.44 86 VAL A O 1
ATOM 642 N N . LEU A 1 87 ? -18.210 -6.102 1.966 1.00 75.00 87 LEU A N 1
ATOM 643 C CA . LEU A 1 87 ? -18.250 -5.698 0.558 1.00 75.00 87 LEU A CA 1
ATOM 644 C C . LEU A 1 87 ? -17.508 -4.370 0.353 1.00 75.00 87 LEU A C 1
ATOM 646 O O . LEU A 1 87 ? -17.786 -3.376 1.025 1.00 75.00 87 LEU A O 1
ATOM 650 N N . GLY A 1 88 ? -16.563 -4.356 -0.586 1.00 79.56 88 GLY A N 1
ATOM 651 C CA . GLY A 1 88 ? -15.713 -3.200 -0.833 1.00 79.56 88 GLY A CA 1
ATOM 652 C C . GLY A 1 88 ? -14.704 -3.404 -1.960 1.00 79.56 88 GLY A C 1
ATOM 653 O O . GLY A 1 88 ? -14.731 -4.402 -2.679 1.00 79.56 88 GLY A O 1
ATOM 654 N N . SER A 1 89 ? -13.802 -2.436 -2.106 1.00 82.69 89 SER A N 1
ATOM 655 C CA . SER A 1 89 ? -12.690 -2.471 -3.052 1.00 82.69 89 SER A CA 1
ATOM 656 C C . SER A 1 89 ? -11.455 -1.780 -2.486 1.00 82.69 89 SER A C 1
ATOM 658 O O . SER A 1 89 ? -11.568 -0.697 -1.907 1.00 82.69 89 SER A O 1
ATOM 660 N N . VAL A 1 90 ? -10.278 -2.349 -2.743 1.00 82.38 90 VAL A N 1
ATOM 661 C CA . VAL A 1 90 ? -8.993 -1.654 -2.604 1.00 82.38 90 VAL A CA 1
ATOM 662 C C . VAL A 1 90 ? -8.480 -1.375 -4.006 1.00 82.38 90 VAL A C 1
ATOM 664 O O . VAL A 1 90 ? -8.311 -2.298 -4.807 1.00 82.38 90 VAL A O 1
ATOM 667 N N . LYS A 1 91 ? -8.254 -0.101 -4.305 1.00 85.75 91 LYS A N 1
ATOM 668 C CA . LYS A 1 91 ? -7.612 0.328 -5.540 1.00 85.75 91 LYS A CA 1
ATOM 669 C C . LYS A 1 91 ? -6.332 1.062 -5.223 1.00 85.75 91 LYS A C 1
ATOM 671 O O . LYS A 1 91 ? -6.207 1.677 -4.164 1.00 85.75 91 LYS A O 1
ATOM 676 N N . ILE A 1 92 ? -5.402 1.043 -6.159 1.00 83.25 92 ILE A N 1
ATOM 677 C CA . ILE A 1 92 ? -4.109 1.678 -5.983 1.00 83.25 92 ILE A CA 1
ATOM 678 C C . ILE A 1 92 ? -3.787 2.576 -7.162 1.00 83.25 92 ILE A C 1
ATOM 680 O O . ILE A 1 92 ? -4.290 2.396 -8.267 1.00 83.25 92 ILE A O 1
ATOM 684 N N . LYS A 1 93 ? -2.950 3.572 -6.908 1.00 82.00 93 LYS A N 1
ATOM 685 C CA . LYS A 1 93 ? -2.300 4.359 -7.945 1.00 82.00 93 LYS A CA 1
ATOM 686 C C . LYS A 1 93 ? -0.862 4.579 -7.537 1.00 82.00 93 LYS A C 1
ATOM 688 O O . LYS A 1 93 ? -0.596 4.898 -6.382 1.00 82.00 93 LYS A O 1
ATOM 693 N N . GLU A 1 94 ? 0.051 4.479 -8.482 1.00 74.00 94 GLU A N 1
ATOM 694 C CA . GLU A 1 94 ? 1.448 4.808 -8.256 1.00 74.00 94 GLU A CA 1
ATOM 695 C C . GLU A 1 94 ? 1.807 6.054 -9.075 1.00 74.00 94 GLU A C 1
ATOM 697 O O . GLU A 1 94 ? 1.310 6.265 -10.179 1.00 74.00 94 GLU A O 1
ATOM 702 N N . LEU A 1 95 ? 2.550 6.973 -8.461 1.00 72.56 95 LEU A N 1
ATOM 703 C CA . LEU A 1 95 ? 3.036 8.175 -9.125 1.00 72.56 95 LEU A CA 1
ATOM 704 C C . LEU A 1 95 ? 4.494 8.401 -8.760 1.00 72.56 95 LEU A C 1
ATOM 706 O O . LEU A 1 95 ? 4.868 8.448 -7.581 1.00 72.56 95 LEU A O 1
ATOM 710 N N . ASN A 1 96 ? 5.296 8.683 -9.777 1.00 70.44 96 ASN A N 1
ATOM 711 C CA . ASN A 1 96 ? 6.613 9.244 -9.567 1.00 70.44 96 ASN A CA 1
ATOM 712 C C . ASN A 1 96 ? 6.483 10.759 -9.324 1.00 70.44 96 ASN A C 1
ATOM 714 O O . ASN A 1 96 ? 6.182 11.519 -10.244 1.00 70.44 96 ASN A O 1
ATOM 718 N N . LEU A 1 97 ? 6.685 11.196 -8.077 1.00 74.50 97 LEU A N 1
ATOM 719 C CA . LEU A 1 97 ? 6.659 12.618 -7.699 1.00 74.50 97 LEU A CA 1
ATOM 720 C C . LEU A 1 97 ? 8.068 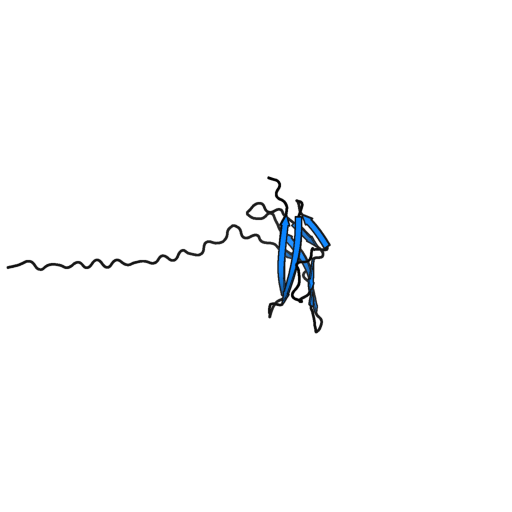13.229 -7.613 1.00 74.50 97 LEU A C 1
ATOM 722 O O . LEU A 1 97 ? 8.237 14.296 -7.027 1.00 74.50 97 LEU A O 1
ATOM 726 N N . GLY A 1 98 ? 9.073 12.566 -8.195 1.00 73.25 98 GLY A N 1
ATOM 727 C CA . GLY A 1 98 ? 10.452 13.038 -8.268 1.00 73.25 98 GLY A CA 1
ATOM 728 C C . GLY A 1 98 ? 11.452 11.950 -7.892 1.00 73.25 98 GLY A C 1
ATOM 729 O O . GLY A 1 98 ? 11.883 11.156 -8.721 1.00 73.25 98 GLY A O 1
ATOM 730 N N . ASP A 1 99 ? 11.863 11.948 -6.630 1.00 71.00 99 ASP A N 1
ATOM 731 C CA . ASP A 1 99 ? 12.957 11.141 -6.082 1.00 71.00 99 ASP A CA 1
ATOM 732 C C . ASP A 1 99 ? 12.509 9.788 -5.502 1.00 71.00 99 ASP A C 1
ATOM 734 O O . ASP A 1 99 ? 13.344 8.956 -5.135 1.00 71.00 99 ASP A O 1
ATOM 738 N N . LYS A 1 100 ? 11.194 9.545 -5.427 1.00 70.31 100 LYS A N 1
ATOM 739 C CA . LYS A 1 100 ? 10.600 8.298 -4.926 1.00 70.31 100 LYS A CA 1
ATOM 740 C C . LYS A 1 100 ? 9.340 7.925 -5.713 1.00 70.31 100 LYS A C 1
ATOM 742 O O . LYS A 1 100 ? 8.581 8.797 -6.138 1.00 70.31 100 LYS A O 1
ATOM 747 N N . ALA A 1 101 ? 9.102 6.621 -5.828 1.00 72.19 101 ALA A N 1
ATOM 748 C CA . ALA A 1 101 ? 7.798 6.061 -6.168 1.00 72.19 101 ALA A CA 1
ATOM 749 C C . ALA A 1 101 ? 6.827 6.306 -5.004 1.00 72.19 101 ALA A C 1
ATOM 751 O O . ALA A 1 101 ? 7.164 6.024 -3.850 1.00 72.19 101 ALA A O 1
ATOM 752 N N . ASN A 1 102 ? 5.645 6.852 -5.287 1.00 78.81 102 ASN A N 1
ATOM 753 C CA . ASN A 1 102 ? 4.611 7.101 -4.283 1.00 78.81 102 ASN A CA 1
ATOM 754 C C . ASN A 1 102 ? 3.414 6.212 -4.575 1.00 78.81 102 ASN A C 1
ATOM 756 O O . ASN A 1 102 ? 2.823 6.308 -5.647 1.00 78.81 102 ASN A O 1
ATOM 760 N N . VAL A 1 103 ? 3.038 5.393 -3.598 1.00 78.25 103 VAL A N 1
ATOM 761 C CA . VAL A 1 103 ? 1.866 4.523 -3.679 1.00 78.25 103 VAL A CA 1
ATOM 762 C C . VAL A 1 103 ? 0.698 5.194 -2.964 1.00 78.25 103 VAL A C 1
ATOM 764 O O . VAL A 1 103 ? 0.784 5.541 -1.787 1.00 78.25 103 VAL A O 1
ATOM 767 N N . PHE A 1 104 ? -0.403 5.360 -3.681 1.00 83.50 104 PHE A N 1
ATOM 768 C CA . PHE A 1 104 ? -1.683 5.839 -3.182 1.00 83.50 104 PHE A CA 1
ATOM 769 C C . PHE A 1 104 ? -2.643 4.663 -3.117 1.00 83.50 104 PHE A C 1
ATOM 771 O O . PHE A 1 104 ? -2.753 3.902 -4.075 1.00 83.50 104 PHE A O 1
ATOM 778 N N . VAL A 1 105 ? -3.367 4.544 -2.010 1.00 82.69 105 VAL A N 1
ATOM 779 C CA . VAL A 1 105 ? -4.362 3.490 -1.802 1.00 82.69 105 VAL A CA 1
ATOM 780 C C . VAL A 1 105 ? -5.717 4.136 -1.555 1.00 82.69 105 VAL A C 1
ATOM 782 O O . VAL A 1 105 ? -5.856 4.997 -0.688 1.00 82.69 105 VAL A O 1
ATOM 785 N N . GLU A 1 106 ? -6.709 3.716 -2.331 1.00 86.44 106 GLU A N 1
ATOM 786 C CA . GLU A 1 106 ? -8.118 4.045 -2.162 1.00 86.44 106 GLU A CA 1
ATOM 787 C C . GLU A 1 106 ? -8.836 2.807 -1.624 1.00 86.44 106 GLU A C 1
ATOM 789 O O . GLU A 1 106 ? -8.999 1.808 -2.325 1.00 86.44 106 GLU A O 1
ATOM 794 N N . PHE A 1 107 ? -9.275 2.880 -0.370 1.00 83.62 107 PHE A N 1
ATOM 795 C CA . PHE A 1 107 ? -10.089 1.846 0.255 1.00 83.62 107 PHE A CA 1
ATOM 796 C C . PHE A 1 107 ? -11.543 2.307 0.333 1.00 83.62 107 PHE A C 1
ATOM 798 O O . PHE A 1 107 ? -11.834 3.357 0.904 1.00 83.62 107 PHE A O 1
ATOM 805 N N . SER A 1 108 ? -12.450 1.524 -0.247 1.00 85.38 108 SER A N 1
ATOM 806 C CA . SER A 1 108 ? -13.897 1.760 -0.228 1.00 85.38 108 SER A CA 1
ATOM 807 C C . SER A 1 108 ? -14.611 0.528 0.309 1.00 85.38 108 SER A C 1
ATOM 809 O O . SER A 1 108 ? -14.257 -0.588 -0.060 1.00 85.38 108 SER A O 1
ATOM 811 N N . PHE A 1 109 ? -15.623 0.715 1.150 1.00 83.19 109 PHE A N 1
ATOM 812 C CA . PHE A 1 109 ? -16.407 -0.377 1.721 1.00 83.19 109 PHE A CA 1
ATOM 813 C C . PHE A 1 109 ? -17.825 0.087 2.060 1.00 83.19 109 PHE A C 1
ATOM 815 O O . PHE A 1 109 ? -18.048 1.266 2.343 1.00 83.19 109 PHE A O 1
ATOM 822 N N . GLU A 1 110 ? -18.782 -0.836 2.029 1.00 79.31 110 GLU A N 1
ATOM 823 C CA . GLU A 1 110 ? -20.158 -0.576 2.451 1.00 79.31 110 GLU A CA 1
ATOM 824 C C . GLU A 1 110 ? -20.290 -0.768 3.967 1.00 79.31 110 GLU A C 1
ATOM 826 O O . GLU A 1 110 ? -19.941 -1.817 4.511 1.00 79.31 110 GLU A O 1
ATOM 831 N N . GLN A 1 111 ? -20.813 0.248 4.661 1.00 67.25 111 GLN A N 1
ATOM 832 C CA . GLN A 1 111 ? -21.244 0.120 6.052 1.00 67.25 111 GLN A CA 1
ATOM 833 C C . GLN A 1 111 ? -22.747 -0.144 6.081 1.00 67.25 111 GLN A C 1
ATOM 835 O O . GLN A 1 111 ? -23.544 0.725 5.727 1.00 67.25 111 GLN A O 1
ATOM 840 N N . TRP A 1 112 ? -23.132 -1.341 6.519 1.00 59.28 112 TRP A N 1
ATOM 841 C CA . TRP A 1 112 ? -24.519 -1.640 6.854 1.00 59.28 112 TRP A CA 1
ATOM 842 C C . TRP A 1 112 ? -24.799 -1.048 8.237 1.00 59.28 112 TRP A C 1
ATOM 844 O O . TRP A 1 112 ? -24.201 -1.480 9.224 1.00 59.28 112 TRP A O 1
ATOM 854 N N . VAL A 1 113 ? -25.637 -0.008 8.275 1.00 54.84 113 VAL A N 1
ATOM 855 C CA . VAL A 1 113 ? -26.136 0.633 9.504 1.00 54.84 113 VAL A CA 1
ATOM 856 C C . VAL A 1 113 ? -27.352 -0.122 10.020 1.00 54.84 113 VAL A C 1
ATOM 858 O O . VAL A 1 113 ? -28.212 -0.470 9.179 1.00 54.84 113 VAL A O 1
#

Organism: NCBI:txid574789

Foldseek 3Di:
DDDDDDDPDDDPPPPPPDDDDDPPLQDFDKDKAPWDWDDDPVKIKI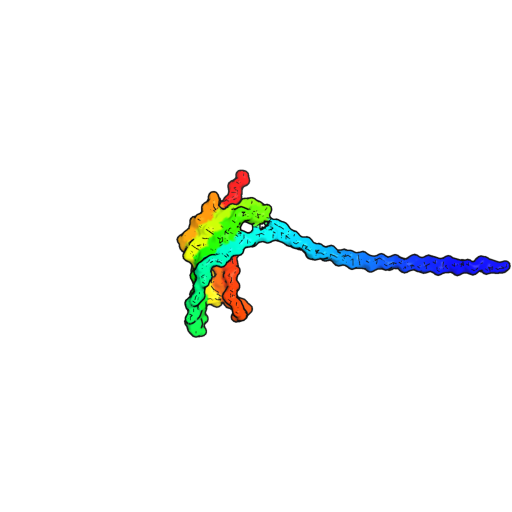AIKIWGPQGSVRQWTKTAHRAMEMQPPDDWAFGPDIDTPADWTKTWYWHDPDPDIDIDIDTTGDDDD

Secondary structure (DSSP, 8-state):
-----------------PPPPPP-TTPPPEEEEEEEEEE-SS-EEEEEEEEE---TT-PPPEEEEEEEEESSS---EE-SEEEESSSEEEEEEEEE-SSSEEEEEEEEE----